Protein AF-A0A9D1TTY3-F1 (afdb_monomer)

Sequence (163 aa):
MIFTKIHAKNLYCFENTELDLTYPRKIVDSLIDYEYLDERAPNFRFKRLCIISGANASGKSSFGKVILHAVNIITHGRLYAEKESFPLSDDTKAGELTVEFVYPTESELLFRQLTLYIHNGIYHFKYAHCPIAKADSVEVCRGKIATILNRGSSWGKNVYLEN

Organism: NCBI:txid2838621

Radius of gyration: 16.55 Å; Cα contacts (8 Å, |Δi|>4): 271; chains: 1; bounding box: 38×36×44 Å

Structure (mmCIF, N/CA/C/O backbone):
data_AF-A0A9D1TTY3-F1
#
_entry.id   AF-A0A9D1TTY3-F1
#
loop_
_atom_site.group_PDB
_atom_site.id
_atom_site.type_symbol
_atom_site.label_atom_id
_atom_site.label_alt_id
_atom_site.label_comp_id
_atom_site.label_asym_id
_atom_site.label_entity_id
_atom_site.label_seq_id
_atom_site.pdbx_PDB_ins_code
_atom_site.Cartn_x
_atom_site.Cartn_y
_atom_site.Cartn_z
_atom_site.occupancy
_atom_site.B_iso_or_equiv
_atom_site.auth_seq_id
_atom_site.auth_comp_id
_atom_site.auth_asym_id
_atom_site.auth_atom_id
_atom_site.pdbx_PDB_model_num
ATOM 1 N N . MET A 1 1 ? 2.466 5.631 8.883 1.00 90.62 1 MET A N 1
ATOM 2 C CA . MET A 1 1 ? 1.716 5.226 7.673 1.00 90.62 1 MET A CA 1
ATOM 3 C C . MET A 1 1 ? 1.494 3.728 7.736 1.00 90.62 1 MET A C 1
ATOM 5 O O . MET A 1 1 ? 2.431 3.020 8.076 1.00 90.62 1 MET A O 1
ATOM 9 N N . ILE A 1 2 ? 0.278 3.262 7.470 1.00 95.50 2 ILE A N 1
ATOM 10 C CA . ILE A 1 2 ? -0.099 1.845 7.493 1.00 95.50 2 ILE A CA 1
ATOM 11 C C . ILE A 1 2 ? -0.449 1.446 6.063 1.00 95.50 2 ILE A C 1
ATOM 13 O O . ILE A 1 2 ? -1.398 1.998 5.512 1.00 95.50 2 ILE A O 1
ATOM 17 N N . PHE A 1 3 ? 0.297 0.517 5.466 1.00 97.19 3 PHE A N 1
ATOM 18 C CA . PHE A 1 3 ? -0.042 -0.043 4.156 1.00 97.19 3 PHE A CA 1
ATOM 19 C C . PHE A 1 3 ? -1.042 -1.191 4.309 1.00 97.19 3 PHE A C 1
ATOM 21 O O . PHE A 1 3 ? -0.904 -2.035 5.188 1.00 97.19 3 PHE A O 1
ATOM 28 N N . THR A 1 4 ? -2.034 -1.226 3.427 1.00 97.50 4 THR A N 1
ATOM 29 C CA . THR A 1 4 ? -3.033 -2.307 3.336 1.00 97.50 4 THR A CA 1
ATOM 30 C C . THR A 1 4 ? -2.883 -3.115 2.059 1.00 97.50 4 THR A C 1
ATOM 32 O O . THR A 1 4 ? -3.198 -4.299 2.050 1.00 97.50 4 THR A O 1
ATOM 35 N N . LYS A 1 5 ? -2.337 -2.515 1.002 1.00 98.12 5 LYS A N 1
ATOM 36 C CA . LYS A 1 5 ? -1.964 -3.214 -0.221 1.00 98.12 5 LYS A CA 1
ATOM 37 C C . LYS A 1 5 ? -0.773 -2.536 -0.874 1.00 98.12 5 LYS A C 1
ATOM 39 O O . LYS A 1 5 ? -0.682 -1.308 -0.872 1.00 98.12 5 LYS A O 1
ATOM 44 N N . ILE A 1 6 ? 0.105 -3.345 -1.452 1.00 98.19 6 ILE A N 1
ATOM 45 C CA . ILE A 1 6 ? 1.162 -2.908 -2.362 1.00 98.19 6 ILE A CA 1
ATOM 46 C C . ILE A 1 6 ? 1.074 -3.790 -3.602 1.00 98.19 6 ILE A C 1
ATOM 48 O O . ILE A 1 6 ? 1.090 -5.014 -3.500 1.00 98.19 6 ILE A O 1
ATOM 52 N N . HIS A 1 7 ? 0.987 -3.176 -4.770 1.00 98.44 7 HIS A N 1
ATOM 53 C CA . HIS A 1 7 ? 1.005 -3.844 -6.061 1.00 98.44 7 HIS A CA 1
ATOM 54 C C . HIS A 1 7 ? 2.098 -3.225 -6.924 1.00 98.44 7 HIS A C 1
ATOM 56 O O . HIS A 1 7 ? 2.210 -2.005 -7.012 1.00 98.44 7 HIS A O 1
ATOM 62 N N . ALA A 1 8 ? 2.930 -4.078 -7.510 1.00 98.06 8 ALA A N 1
ATOM 63 C CA . ALA A 1 8 ? 4.014 -3.697 -8.398 1.00 98.06 8 ALA A CA 1
ATOM 64 C C . ALA A 1 8 ? 3.942 -4.563 -9.653 1.00 98.06 8 ALA A C 1
ATOM 66 O O . ALA A 1 8 ? 3.898 -5.793 -9.574 1.00 98.06 8 ALA A O 1
ATOM 67 N N . LYS A 1 9 ? 3.937 -3.921 -10.814 1.00 98.25 9 LYS A N 1
ATOM 68 C CA . LYS A 1 9 ? 3.861 -4.580 -12.112 1.00 98.25 9 LYS A CA 1
ATOM 69 C C . LYS A 1 9 ? 4.898 -3.978 -13.039 1.00 98.25 9 LYS A C 1
ATOM 71 O O . LYS A 1 9 ? 5.004 -2.759 -13.138 1.00 98.25 9 LYS A O 1
ATOM 76 N N . ASN A 1 10 ? 5.638 -4.848 -13.716 1.00 97.44 10 ASN A N 1
ATOM 77 C CA . ASN A 1 10 ? 6.770 -4.487 -14.559 1.00 97.44 10 ASN A CA 1
ATOM 78 C C . ASN A 1 10 ? 7.772 -3.546 -13.853 1.00 97.44 10 ASN A C 1
ATOM 80 O O . ASN A 1 10 ? 8.250 -2.581 -14.440 1.00 97.44 10 ASN A O 1
ATOM 84 N N . LEU A 1 11 ? 8.052 -3.798 -12.572 1.00 96.06 11 LEU A N 1
ATOM 85 C CA . LEU A 1 11 ? 8.976 -3.002 -11.761 1.00 96.06 11 LEU A CA 1
ATOM 86 C C . LEU A 1 11 ? 9.983 -3.915 -11.075 1.00 96.06 11 LEU A C 1
ATOM 88 O O . LEU A 1 11 ? 9.605 -4.868 -10.394 1.00 96.06 11 LEU A O 1
ATOM 92 N N . TYR A 1 12 ? 11.270 -3.593 -11.180 1.00 94.94 12 TYR A N 1
ATOM 93 C CA . TYR A 1 12 ? 12.364 -4.420 -10.676 1.00 94.94 12 TYR A CA 1
ATOM 94 C C . TYR A 1 12 ? 12.287 -5.859 -11.216 1.00 94.94 12 TYR A C 1
ATOM 96 O O . TYR A 1 12 ? 12.479 -6.088 -12.404 1.00 94.94 12 TYR A O 1
ATOM 104 N N . CYS A 1 13 ? 12.023 -6.831 -10.341 1.00 94.38 13 CYS A N 1
ATOM 105 C CA . CYS A 1 13 ? 11.823 -8.241 -10.672 1.00 94.38 13 CYS A CA 1
ATOM 106 C C . CYS A 1 13 ? 10.345 -8.664 -10.569 1.00 94.38 13 CYS A C 1
ATOM 108 O O . CYS A 1 13 ? 10.049 -9.855 -10.587 1.00 94.38 13 CYS A O 1
ATOM 110 N N . PHE A 1 14 ? 9.426 -7.713 -10.379 1.00 96.25 14 PHE A N 1
ATOM 111 C CA . PHE A 1 14 ? 8.003 -7.967 -10.183 1.00 96.25 14 PHE A CA 1
ATOM 112 C C . PHE A 1 14 ? 7.259 -7.790 -11.504 1.00 96.25 14 PHE A C 1
ATOM 114 O O . PHE A 1 14 ? 6.930 -6.672 -11.900 1.00 96.25 14 PHE A O 1
ATOM 121 N N . GLU A 1 15 ? 6.973 -8.903 -12.182 1.00 95.44 15 GLU A N 1
ATOM 122 C CA . GLU A 1 15 ? 6.185 -8.894 -13.420 1.00 95.44 15 GLU A CA 1
ATOM 123 C C . GLU A 1 15 ? 4.757 -8.400 -13.162 1.00 95.44 15 GLU A C 1
ATOM 125 O O . GLU A 1 15 ? 4.281 -7.494 -13.842 1.00 95.44 15 GLU A O 1
ATOM 130 N N . ASN A 1 16 ? 4.092 -8.972 -12.155 1.00 97.12 16 ASN A N 1
ATOM 131 C CA . ASN A 1 16 ? 2.775 -8.577 -11.661 1.00 97.12 16 ASN A CA 1
ATOM 132 C C . ASN A 1 16 ? 2.570 -9.173 -10.260 1.00 97.12 16 ASN A C 1
ATOM 134 O O . ASN A 1 16 ? 2.153 -10.321 -10.117 1.00 97.12 16 ASN A O 1
ATOM 138 N N . THR A 1 17 ? 2.918 -8.424 -9.220 1.00 97.00 17 THR A N 1
ATOM 139 C CA . THR A 1 17 ? 2.927 -8.911 -7.837 1.00 97.00 17 THR A CA 1
ATOM 140 C C . THR A 1 17 ? 2.054 -8.034 -6.959 1.00 97.00 17 THR A C 1
ATOM 142 O O . THR A 1 17 ? 2.163 -6.811 -6.983 1.00 97.00 17 THR A O 1
ATOM 145 N N . GLU A 1 18 ? 1.212 -8.667 -6.149 1.00 97.38 18 GLU A N 1
ATOM 146 C CA . GLU A 1 18 ? 0.359 -8.006 -5.167 1.00 97.38 18 GLU A CA 1
ATOM 147 C C . GLU A 1 18 ? 0.614 -8.585 -3.774 1.00 97.38 18 GLU A C 1
ATOM 149 O O . GLU A 1 18 ? 0.693 -9.801 -3.596 1.00 97.38 18 GLU A O 1
ATOM 154 N N . LEU A 1 19 ? 0.717 -7.701 -2.785 1.00 97.25 19 LEU A N 1
ATOM 155 C CA . LEU A 1 19 ? 0.732 -8.031 -1.371 1.00 97.25 19 LEU A CA 1
ATOM 156 C C . LEU A 1 19 ? -0.454 -7.347 -0.691 1.00 97.25 19 LEU A C 1
ATOM 158 O O . LEU A 1 19 ? -0.442 -6.128 -0.512 1.00 97.25 19 LEU A O 1
ATOM 162 N N . ASP A 1 20 ? -1.447 -8.136 -0.281 1.00 97.19 20 ASP A N 1
ATOM 163 C CA . ASP A 1 20 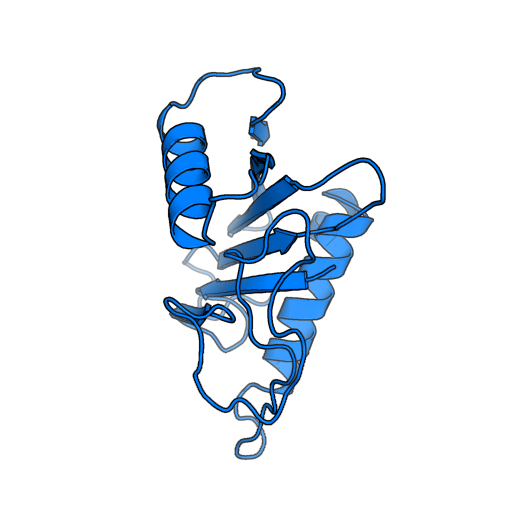? -2.572 -7.670 0.531 1.00 97.19 20 ASP A CA 1
ATOM 164 C C . ASP A 1 20 ? -2.302 -7.914 2.029 1.00 97.19 20 ASP A C 1
ATOM 166 O O . ASP A 1 20 ? -2.167 -9.042 2.523 1.00 97.19 20 ASP A O 1
ATOM 170 N N . LEU A 1 21 ? -2.224 -6.815 2.771 1.00 96.94 21 LEU A N 1
ATOM 171 C CA . LEU A 1 21 ? -1.913 -6.760 4.193 1.00 96.94 21 LEU A CA 1
ATOM 172 C C . LEU A 1 21 ? -3.171 -6.664 5.062 1.00 96.94 21 LEU A C 1
ATOM 174 O O . LEU A 1 21 ? -3.072 -6.354 6.242 1.00 96.94 21 LEU A O 1
ATOM 178 N N . THR A 1 22 ? -4.354 -6.944 4.523 1.00 96.00 22 THR A N 1
ATOM 179 C CA . THR A 1 22 ? -5.627 -6.870 5.257 1.00 96.00 22 THR A CA 1
ATOM 180 C C . THR A 1 22 ? -6.094 -8.230 5.771 1.00 96.00 22 THR A C 1
ATOM 182 O O . THR A 1 22 ? -5.531 -9.275 5.418 1.00 96.00 22 THR A O 1
ATOM 185 N N . TYR A 1 23 ? -7.124 -8.214 6.621 1.00 91.69 23 TYR A N 1
ATOM 186 C CA . TYR A 1 23 ? -7.902 -9.403 6.962 1.00 91.69 23 TYR A CA 1
ATOM 187 C C . TYR A 1 23 ? -9.380 -9.188 6.615 1.00 91.69 23 TYR A C 1
ATOM 189 O O . TYR A 1 23 ? -9.971 -8.225 7.109 1.00 91.69 23 TYR A O 1
ATOM 197 N N . PRO A 1 24 ? -10.020 -10.115 5.879 1.00 82.38 24 PRO A N 1
ATOM 198 C CA . PRO A 1 24 ? -11.425 -9.971 5.494 1.00 82.38 24 PRO A CA 1
ATOM 199 C C . PRO A 1 24 ? -12.390 -10.170 6.672 1.00 82.38 24 PRO A C 1
ATOM 201 O O . PRO A 1 24 ? -13.569 -9.826 6.599 1.00 82.38 24 PRO A O 1
ATOM 204 N N . ARG A 1 25 ? -11.922 -10.786 7.765 1.00 86.06 25 ARG A N 1
ATOM 205 C CA . ARG A 1 25 ? -12.702 -11.084 8.974 1.00 86.06 25 ARG A CA 1
ATOM 206 C C . ARG A 1 25 ? -11.825 -10.927 10.210 1.00 86.06 25 ARG A C 1
ATOM 208 O O . ARG A 1 25 ? -10.601 -10.955 10.117 1.00 86.06 25 ARG A O 1
ATOM 215 N N . LYS A 1 26 ? -12.454 -10.773 11.376 1.00 85.38 26 LYS A N 1
ATOM 216 C CA . LYS A 1 26 ? -11.742 -10.786 12.658 1.00 85.38 26 LYS A CA 1
ATOM 217 C C . LYS A 1 26 ? -11.091 -12.156 12.866 1.00 85.38 26 LYS A C 1
ATOM 219 O O . LYS A 1 26 ? -11.771 -13.172 12.737 1.00 85.38 26 LYS A O 1
ATOM 224 N N . ILE A 1 27 ? -9.808 -1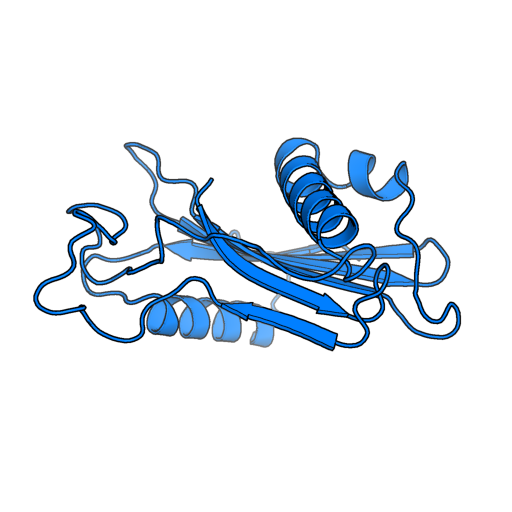2.164 13.214 1.00 85.38 27 ILE A N 1
ATOM 225 C CA . ILE A 1 27 ? -9.123 -13.372 13.674 1.00 85.38 27 ILE A CA 1
ATOM 226 C C . ILE A 1 27 ? -9.535 -13.619 15.124 1.00 85.38 27 ILE A C 1
ATOM 228 O O . ILE A 1 27 ? -9.422 -12.731 15.971 1.00 85.38 27 ILE A O 1
ATOM 232 N N . VAL A 1 28 ? -10.072 -14.807 15.383 1.00 82.50 28 VAL A N 1
ATOM 233 C CA . VAL A 1 28 ? -10.351 -15.291 16.738 1.00 82.50 28 VAL A CA 1
ATOM 234 C C . VAL A 1 28 ? -9.029 -15.802 17.313 1.00 82.50 28 VAL A C 1
ATOM 236 O O . VAL A 1 28 ? -8.266 -16.431 16.585 1.00 82.50 28 VAL A O 1
ATOM 239 N N . ASP A 1 29 ? -8.740 -15.477 18.572 1.00 83.62 29 ASP A N 1
ATOM 240 C CA . ASP A 1 29 ? -7.522 -15.902 19.279 1.00 83.62 29 ASP A CA 1
ATOM 241 C C . ASP A 1 29 ? -6.196 -15.470 18.614 1.00 83.62 29 ASP A C 1
ATOM 243 O O . ASP A 1 29 ? -5.200 -16.194 18.655 1.00 83.62 29 ASP A O 1
ATOM 247 N N . SER A 1 30 ? -6.155 -14.277 17.997 1.00 82.75 30 SER A N 1
ATOM 248 C CA . SER A 1 30 ? -4.879 -13.716 17.525 1.00 82.75 30 SER A CA 1
ATOM 249 C C . SER A 1 30 ? -3.950 -13.461 18.712 1.00 82.75 30 SER A C 1
ATOM 251 O O . SER A 1 30 ? -4.340 -12.818 19.682 1.00 82.75 30 SER A O 1
ATOM 253 N N . LEU A 1 31 ? -2.705 -13.931 18.605 1.00 87.44 31 LEU A N 1
ATOM 254 C CA . LEU A 1 31 ? -1.631 -13.622 19.556 1.00 87.44 31 LEU A CA 1
ATOM 255 C C . LEU A 1 31 ? -1.085 -12.198 19.376 1.00 87.44 31 LEU A C 1
ATOM 257 O O . LEU A 1 31 ? -0.276 -11.737 20.179 1.00 87.44 31 LEU A O 1
ATOM 261 N N . ILE A 1 32 ? -1.473 -11.528 18.289 1.00 88.12 32 ILE A N 1
ATOM 262 C CA . ILE A 1 32 ? -1.098 -10.150 18.000 1.00 88.12 32 ILE A CA 1
ATOM 263 C C . ILE A 1 32 ? -2.300 -9.280 18.341 1.00 88.12 32 ILE A C 1
ATOM 265 O O . ILE A 1 32 ? -3.289 -9.224 17.607 1.00 88.12 32 ILE A O 1
ATOM 269 N N . ASP A 1 33 ? -2.200 -8.583 19.466 1.00 84.50 33 ASP A N 1
ATOM 270 C CA . ASP A 1 33 ? -3.249 -7.672 19.889 1.00 84.50 33 ASP A CA 1
ATOM 271 C C . ASP A 1 33 ? -3.401 -6.497 18.913 1.00 84.50 33 ASP A C 1
ATOM 273 O O . ASP A 1 33 ? -2.451 -6.034 18.268 1.00 84.50 33 ASP A O 1
ATOM 277 N N . TYR A 1 34 ? -4.622 -5.963 18.857 1.00 85.19 34 TYR A N 1
ATOM 278 C CA . TYR A 1 34 ? -4.941 -4.724 18.149 1.00 85.19 34 TYR A CA 1
ATOM 279 C C . TYR A 1 34 ? -4.620 -4.742 16.642 1.00 85.19 34 TYR A C 1
ATOM 281 O O . TYR A 1 34 ? -4.166 -3.734 16.103 1.00 85.19 34 TYR A O 1
ATOM 289 N N . GLU A 1 35 ? -4.870 -5.851 15.933 1.00 90.44 35 GLU A N 1
ATOM 290 C CA . GLU A 1 35 ? -4.814 -5.942 14.454 1.00 90.44 35 GLU A CA 1
ATOM 291 C C . GLU A 1 35 ? -6.010 -5.257 13.757 1.00 90.44 35 GLU A C 1
ATOM 293 O O . GLU A 1 35 ? -6.693 -5.801 12.883 1.00 90.44 35 GLU A O 1
ATOM 298 N N . TYR A 1 36 ? -6.281 -4.027 14.175 1.00 93.06 36 TYR A N 1
ATOM 299 C CA . TYR A 1 36 ? -7.250 -3.109 13.596 1.00 93.06 36 TYR A CA 1
ATOM 300 C C . TYR A 1 36 ? -6.755 -1.671 13.760 1.00 93.06 36 TYR A C 1
ATOM 302 O O . TYR A 1 36 ? -5.776 -1.424 14.461 1.00 93.06 36 TYR A O 1
ATOM 310 N N . LEU A 1 37 ? -7.394 -0.729 13.064 1.00 90.62 37 LEU A N 1
ATOM 311 C CA . LEU A 1 37 ? -6.933 0.659 12.978 1.00 90.62 37 LEU A CA 1
ATOM 312 C C . LEU A 1 37 ? -6.907 1.362 14.335 1.00 90.62 37 LEU A C 1
ATOM 314 O O . LEU A 1 37 ? -5.835 1.708 14.820 1.00 90.62 37 LEU A O 1
ATOM 318 N N . ASP A 1 38 ? -8.077 1.560 14.928 1.00 90.38 38 ASP A N 1
ATOM 319 C CA . ASP A 1 38 ? -8.281 1.985 16.311 1.00 90.38 38 ASP A CA 1
ATOM 320 C C . ASP A 1 38 ? -9.777 1.838 16.656 1.00 90.38 38 ASP A C 1
ATOM 322 O O . ASP A 1 38 ? -10.578 1.356 15.846 1.00 90.38 38 ASP A O 1
ATOM 326 N N . GLU A 1 39 ? -10.176 2.264 17.855 1.00 91.12 39 GLU A N 1
ATOM 327 C CA . GLU A 1 39 ? -11.568 2.214 18.332 1.00 91.12 39 GLU A CA 1
ATOM 328 C C . GLU A 1 39 ? -12.564 3.000 17.461 1.00 91.12 39 GLU A C 1
ATOM 330 O O . GLU A 1 39 ? -13.776 2.748 17.500 1.00 91.12 39 GLU A O 1
ATOM 335 N N . ARG A 1 40 ? -12.079 3.949 16.648 1.00 93.38 40 ARG A N 1
ATOM 336 C CA . ARG A 1 40 ? -12.909 4.698 15.701 1.00 93.38 40 ARG A CA 1
ATOM 337 C C . ARG A 1 40 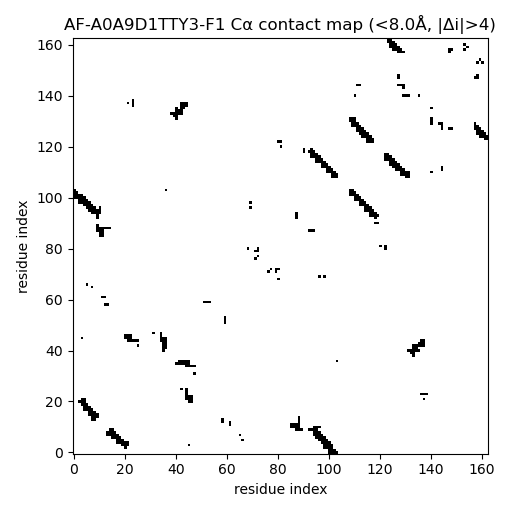? -13.262 3.852 14.483 1.00 93.38 40 ARG A C 1
ATOM 339 O O . ARG A 1 40 ? -14.272 4.160 13.862 1.00 93.38 40 ARG A O 1
ATOM 346 N N . ALA A 1 41 ? -12.497 2.801 14.164 1.00 94.56 41 ALA A N 1
ATOM 347 C CA . ALA A 1 41 ? -12.735 1.886 13.041 1.00 94.56 41 ALA A CA 1
ATOM 348 C C . ALA A 1 41 ? -12.294 0.429 13.341 1.00 94.56 41 ALA A C 1
ATOM 350 O O . ALA A 1 41 ? -11.380 -0.100 12.700 1.00 94.56 41 ALA A O 1
ATOM 351 N N . PRO A 1 42 ? -12.974 -0.281 14.263 1.00 93.56 42 PRO A N 1
ATOM 352 C CA . PRO A 1 42 ? -12.594 -1.636 14.691 1.00 93.56 42 PRO A CA 1
ATOM 353 C C . PRO A 1 42 ? -12.796 -2.722 13.618 1.00 93.56 42 PRO A C 1
ATOM 355 O O . PRO A 1 42 ? -12.344 -3.862 13.771 1.00 93.56 42 PRO A O 1
ATOM 358 N N . ASN A 1 43 ? -13.506 -2.397 12.533 1.00 94.75 43 ASN A N 1
ATOM 359 C CA . ASN A 1 43 ? -13.706 -3.283 11.386 1.00 94.75 43 ASN A CA 1
ATOM 360 C C . ASN A 1 43 ? -12.623 -3.149 10.313 1.00 94.75 43 ASN A C 1
ATOM 362 O O . ASN A 1 43 ? -12.514 -4.031 9.458 1.00 94.75 43 ASN A O 1
ATOM 366 N N . PHE A 1 44 ? -11.794 -2.108 10.388 1.00 96.06 44 PHE A N 1
ATOM 367 C CA . PHE A 1 44 ? -10.666 -1.906 9.495 1.00 96.06 44 PHE A CA 1
ATOM 368 C C . PHE A 1 44 ? -9.463 -2.701 10.016 1.00 96.06 44 PHE A C 1
ATOM 370 O O . PHE A 1 44 ? -8.766 -2.258 10.928 1.00 96.06 44 PHE A O 1
ATOM 377 N N . ARG A 1 45 ? -9.249 -3.905 9.473 1.00 95.06 45 ARG A N 1
ATOM 378 C CA . ARG A 1 45 ? -8.287 -4.892 9.993 1.00 95.06 45 ARG A CA 1
ATOM 379 C C . ARG A 1 45 ? -7.107 -5.094 9.058 1.00 95.06 45 ARG A C 1
ATOM 381 O O . ARG A 1 45 ? -7.282 -5.207 7.845 1.00 95.06 45 ARG A O 1
ATOM 388 N N . PHE A 1 46 ? -5.913 -5.180 9.635 1.00 95.12 46 PHE A N 1
ATOM 389 C CA . PHE A 1 46 ? -4.670 -5.346 8.889 1.00 95.12 46 PHE A CA 1
ATOM 390 C C . PHE A 1 46 ? -3.619 -6.112 9.690 1.00 95.12 46 PHE A C 1
ATOM 392 O O . PHE A 1 46 ? -3.633 -6.126 10.919 1.00 95.12 46 PHE A O 1
ATOM 399 N N . LYS A 1 47 ? -2.697 -6.729 8.954 1.00 94.50 47 LYS A N 1
ATOM 400 C CA . LYS A 1 47 ? -1.544 -7.463 9.461 1.00 94.50 47 LYS A CA 1
ATOM 401 C C . LYS A 1 47 ? -0.560 -6.477 10.078 1.00 94.50 47 LYS A C 1
ATOM 403 O O . LYS A 1 47 ? -0.031 -5.614 9.376 1.00 94.50 47 LYS A O 1
ATOM 408 N N . ARG A 1 48 ? -0.283 -6.605 11.377 1.00 92.00 48 ARG A N 1
ATOM 409 C CA . ARG A 1 48 ? 0.691 -5.730 12.066 1.00 92.00 48 ARG A CA 1
ATOM 410 C C . ARG A 1 48 ? 2.122 -6.242 12.008 1.00 92.00 48 ARG A C 1
ATOM 412 O O . ARG A 1 48 ? 3.052 -5.440 12.008 1.00 92.00 48 ARG A O 1
ATOM 419 N N . LEU A 1 49 ? 2.297 -7.558 11.944 1.00 91.62 49 LEU A N 1
ATOM 420 C CA . LEU A 1 49 ? 3.596 -8.205 11.811 1.00 91.62 49 LEU A CA 1
ATOM 421 C C . LEU A 1 49 ? 3.646 -8.966 10.490 1.00 91.62 49 LEU A C 1
ATOM 423 O O . LEU A 1 49 ? 2.850 -9.869 10.253 1.00 91.62 49 LEU A O 1
ATOM 427 N N . CYS A 1 50 ? 4.603 -8.608 9.640 1.00 92.31 50 CYS A N 1
ATOM 428 C CA . CYS A 1 50 ? 4.863 -9.293 8.380 1.00 92.31 50 CYS A CA 1
ATOM 429 C C . CYS A 1 50 ? 6.350 -9.632 8.303 1.00 92.31 50 CYS A C 1
ATOM 431 O O . CYS A 1 50 ? 7.192 -8.737 8.339 1.00 92.31 50 CYS A O 1
ATOM 433 N N . ILE A 1 51 ? 6.672 -10.920 8.188 1.00 94.19 51 ILE A N 1
ATOM 434 C CA . ILE A 1 51 ? 8.046 -11.393 8.008 1.00 94.19 51 ILE A CA 1
ATOM 435 C C . ILE A 1 51 ? 8.222 -11.769 6.540 1.00 94.19 51 ILE A C 1
ATOM 437 O O . ILE A 1 51 ? 7.528 -12.647 6.033 1.00 94.19 51 ILE A O 1
ATOM 441 N N . ILE A 1 52 ? 9.162 -11.110 5.862 1.00 93.88 52 ILE A N 1
ATOM 442 C CA . ILE A 1 52 ? 9.485 -11.382 4.459 1.00 93.88 52 ILE A CA 1
ATOM 443 C C . ILE A 1 52 ? 10.775 -12.194 4.415 1.00 93.88 52 ILE A C 1
ATOM 445 O O . ILE A 1 52 ? 11.867 -11.669 4.636 1.00 93.88 52 ILE A O 1
ATOM 449 N N . SER A 1 53 ? 10.647 -13.483 4.122 1.00 95.44 53 SER A N 1
ATOM 450 C CA . SER A 1 53 ? 11.762 -14.420 3.993 1.00 95.44 53 SER A CA 1
ATOM 451 C C . SER A 1 53 ? 11.798 -15.038 2.592 1.00 95.44 53 SER A C 1
ATOM 453 O O . SER A 1 53 ? 10.862 -14.908 1.807 1.00 95.44 53 SER A O 1
ATOM 455 N N . GLY A 1 54 ? 12.925 -15.650 2.232 1.00 94.75 54 GLY A N 1
ATOM 456 C CA . GLY A 1 54 ? 13.118 -16.274 0.922 1.00 94.75 54 GLY A CA 1
ATOM 457 C C . GLY A 1 54 ? 14.593 -16.420 0.567 1.00 94.75 54 GLY A C 1
ATOM 458 O O . GLY A 1 54 ? 15.452 -15.823 1.223 1.00 94.75 54 GLY A O 1
ATOM 459 N N . ALA A 1 55 ? 14.891 -17.168 -0.494 1.00 96.31 55 ALA A N 1
ATOM 460 C CA . ALA A 1 55 ? 16.256 -17.413 -0.967 1.00 96.31 55 ALA A CA 1
ATOM 461 C C . ALA A 1 55 ? 17.000 -16.124 -1.366 1.00 96.31 55 ALA A C 1
ATOM 463 O O . ALA A 1 55 ? 16.395 -15.079 -1.615 1.00 96.31 55 ALA A O 1
ATOM 464 N N . ASN A 1 56 ? 18.330 -16.164 -1.441 1.00 92.94 56 ASN A N 1
ATOM 465 C CA . ASN A 1 56 ? 19.107 -15.019 -1.926 1.00 92.94 56 ASN A CA 1
ATOM 466 C C . ASN A 1 56 ? 18.655 -14.602 -3.334 1.00 92.94 56 ASN A C 1
ATOM 468 O O . ASN A 1 56 ? 18.223 -15.435 -4.123 1.00 92.94 56 ASN A O 1
ATOM 472 N N . ALA A 1 57 ? 18.700 -13.295 -3.611 1.00 91.12 57 ALA A N 1
ATOM 473 C CA . ALA A 1 57 ? 18.235 -12.694 -4.866 1.00 91.12 57 ALA A CA 1
ATOM 474 C C . ALA A 1 57 ? 16.747 -12.921 -5.228 1.00 91.12 57 ALA A C 1
ATOM 476 O O . ALA A 1 57 ? 16.320 -12.527 -6.305 1.00 91.12 57 ALA A O 1
ATOM 477 N N . SER A 1 58 ? 15.912 -13.430 -4.313 1.00 93.88 58 SER A N 1
ATOM 478 C CA . SER A 1 58 ? 14.466 -13.625 -4.537 1.00 93.88 58 SER A CA 1
ATOM 479 C C . SER A 1 58 ? 13.626 -12.332 -4.565 1.00 93.88 58 SER A C 1
ATOM 481 O O . SER A 1 58 ? 12.424 -12.378 -4.325 1.00 93.88 58 SER A O 1
ATOM 483 N N . GLY A 1 59 ? 14.244 -11.159 -4.732 1.00 94.00 59 GLY A N 1
ATOM 484 C CA . GLY A 1 59 ? 13.532 -9.875 -4.796 1.00 94.00 59 GLY A CA 1
ATOM 485 C C . GLY A 1 59 ? 13.216 -9.192 -3.459 1.00 94.00 59 GLY A C 1
ATOM 486 O O . GLY A 1 59 ? 12.637 -8.113 -3.471 1.00 94.00 59 GLY A O 1
ATOM 487 N N . LYS A 1 60 ? 13.632 -9.728 -2.301 1.00 96.19 60 LYS A N 1
ATOM 488 C CA . LYS A 1 60 ? 13.365 -9.102 -0.980 1.00 96.19 60 LYS A CA 1
ATOM 489 C C . LYS A 1 60 ? 13.882 -7.661 -0.870 1.00 96.19 60 LYS A C 1
ATOM 491 O O . LYS A 1 60 ? 13.161 -6.774 -0.426 1.00 96.19 60 LYS A O 1
ATOM 496 N N . SER A 1 61 ? 15.117 -7.407 -1.308 1.00 96.06 61 SER A N 1
ATOM 497 C CA . SER A 1 61 ? 15.691 -6.054 -1.311 1.00 96.06 61 SER A CA 1
ATOM 498 C C . SER A 1 61 ? 14.990 -5.139 -2.317 1.00 96.06 61 SER A C 1
ATOM 500 O O . SER A 1 61 ? 14.757 -3.973 -2.012 1.00 96.06 61 SER A O 1
ATOM 502 N N . SER A 1 62 ? 14.604 -5.664 -3.485 1.00 96.12 62 SER A N 1
ATOM 503 C CA . SER A 1 62 ? 13.808 -4.929 -4.477 1.00 96.12 62 SER A CA 1
ATOM 504 C C . SER A 1 62 ? 12.438 -4.549 -3.918 1.00 96.12 62 SER A C 1
ATOM 506 O O . SER A 1 62 ? 12.004 -3.418 -4.088 1.00 96.12 62 SER A O 1
ATOM 508 N N . PHE A 1 63 ? 11.791 -5.449 -3.175 1.00 96.12 63 PHE A N 1
ATOM 509 C CA . PHE A 1 63 ? 10.533 -5.166 -2.490 1.00 96.12 63 PHE A CA 1
ATOM 510 C C . PHE A 1 63 ? 10.693 -4.049 -1.450 1.00 96.12 63 PHE A C 1
ATOM 512 O O . PHE A 1 63 ? 9.894 -3.116 -1.408 1.00 96.12 63 PHE A O 1
ATOM 519 N N . GLY A 1 64 ? 11.773 -4.088 -0.661 1.00 96.12 64 GLY A N 1
ATOM 520 C CA . GLY A 1 64 ? 12.117 -3.001 0.259 1.00 96.12 64 GLY A CA 1
ATOM 521 C C . GLY A 1 64 ? 12.286 -1.652 -0.450 1.00 96.12 64 GLY A C 1
ATOM 522 O O . GLY A 1 64 ? 11.781 -0.643 0.037 1.00 96.12 64 GLY A O 1
ATOM 523 N N . LYS A 1 65 ? 12.920 -1.632 -1.631 1.00 96.19 65 LYS A N 1
ATOM 524 C CA . LYS A 1 65 ? 13.023 -0.423 -2.466 1.00 96.19 65 LYS A CA 1
ATOM 525 C C . LYS A 1 65 ? 11.662 0.051 -2.973 1.00 96.19 65 LYS A C 1
ATOM 527 O O . LYS A 1 65 ? 11.395 1.244 -2.916 1.00 96.19 65 LYS A O 1
ATOM 532 N N . VAL A 1 66 ? 10.785 -0.854 -3.413 1.00 96.31 66 VAL A N 1
ATOM 533 C CA . VAL A 1 66 ? 9.412 -0.507 -3.826 1.00 96.31 66 VAL A CA 1
ATOM 534 C C . VAL A 1 66 ? 8.659 0.190 -2.689 1.00 96.31 66 VAL A C 1
ATOM 536 O O . VAL A 1 66 ? 8.070 1.247 -2.909 1.00 96.31 66 VAL A O 1
ATOM 539 N N . ILE A 1 67 ? 8.734 -0.342 -1.462 1.00 96.31 67 ILE A N 1
ATOM 540 C CA . ILE A 1 67 ? 8.136 0.302 -0.281 1.00 96.31 67 ILE A CA 1
ATOM 541 C C . ILE A 1 67 ? 8.767 1.672 -0.025 1.00 96.31 67 ILE A C 1
ATOM 543 O O . ILE A 1 67 ? 8.045 2.641 0.205 1.00 96.31 67 ILE A O 1
ATOM 547 N N . LEU A 1 68 ? 10.098 1.766 -0.070 1.00 96.00 68 LEU A N 1
ATOM 548 C CA . LEU A 1 68 ? 10.812 3.023 0.149 1.00 96.00 68 LEU A CA 1
ATOM 549 C C . LEU A 1 68 ? 10.370 4.098 -0.849 1.00 96.00 68 LEU A C 1
ATOM 551 O O . LEU A 1 68 ? 10.047 5.213 -0.440 1.00 96.00 68 LEU A O 1
ATOM 555 N N . HIS A 1 69 ? 10.293 3.761 -2.137 1.00 95.25 69 HIS A N 1
ATOM 556 C CA . HIS A 1 69 ? 9.807 4.693 -3.146 1.00 95.25 69 HIS A CA 1
ATOM 557 C C . HIS A 1 69 ? 8.354 5.088 -2.892 1.00 95.25 69 HIS A C 1
ATOM 559 O O . HIS A 1 69 ? 8.052 6.272 -2.961 1.00 95.25 69 HIS A O 1
ATOM 565 N N . ALA A 1 70 ? 7.468 4.152 -2.535 1.00 95.56 70 ALA A N 1
ATOM 566 C CA . ALA A 1 70 ? 6.088 4.490 -2.193 1.00 95.56 70 ALA A CA 1
ATOM 567 C C . ALA A 1 70 ? 6.015 5.513 -1.047 1.00 95.56 70 ALA A C 1
ATOM 569 O O . ALA A 1 70 ? 5.329 6.526 -1.168 1.00 95.56 70 ALA A O 1
ATOM 570 N N . VAL A 1 71 ? 6.764 5.293 0.040 1.00 95.75 71 VAL A N 1
ATOM 571 C CA . VAL A 1 71 ? 6.829 6.224 1.180 1.00 95.75 71 VAL A CA 1
ATOM 572 C C . VAL A 1 71 ? 7.354 7.592 0.745 1.00 95.75 71 VAL A C 1
ATOM 574 O O . VAL A 1 71 ? 6.746 8.614 1.071 1.00 95.75 71 VAL A O 1
ATOM 577 N N . ASN A 1 72 ? 8.447 7.626 -0.014 1.00 95.06 72 ASN A N 1
ATOM 578 C CA . ASN A 1 72 ? 9.059 8.871 -0.464 1.00 95.06 72 ASN A CA 1
ATOM 579 C C . ASN A 1 72 ? 8.172 9.637 -1.452 1.00 95.06 72 ASN A C 1
ATOM 581 O O . ASN A 1 72 ? 8.074 10.852 -1.340 1.00 95.06 72 ASN A O 1
ATOM 585 N N . ILE A 1 73 ? 7.462 8.960 -2.358 1.00 94.19 73 ILE A N 1
ATOM 586 C CA . ILE A 1 73 ? 6.476 9.598 -3.243 1.00 94.19 73 ILE A CA 1
ATOM 587 C C . ILE A 1 73 ? 5.345 10.210 -2.416 1.00 94.19 73 ILE A C 1
ATOM 589 O O . ILE A 1 73 ? 4.968 11.354 -2.649 1.00 94.19 73 ILE A O 1
ATOM 593 N N . ILE A 1 74 ? 4.815 9.486 -1.427 1.00 93.19 74 ILE A N 1
ATOM 594 C CA . ILE A 1 74 ? 3.739 10.010 -0.573 1.00 93.19 74 ILE A CA 1
ATOM 595 C C . ILE A 1 74 ? 4.221 11.218 0.252 1.00 93.19 74 ILE A C 1
ATOM 597 O O . ILE A 1 74 ? 3.437 12.119 0.537 1.00 93.19 74 ILE A O 1
ATOM 601 N N . THR A 1 75 ? 5.502 11.253 0.622 1.00 91.81 75 THR A N 1
ATOM 602 C CA . THR A 1 75 ? 6.069 12.278 1.516 1.00 91.81 75 THR A CA 1
ATOM 603 C C . THR A 1 75 ? 6.574 13.510 0.762 1.00 91.81 75 THR A C 1
ATOM 605 O O . THR A 1 75 ? 6.403 14.636 1.221 1.00 91.81 75 THR A O 1
ATOM 608 N N . HIS A 1 76 ? 7.205 13.307 -0.393 1.00 90.50 76 HIS A N 1
ATOM 609 C CA . HIS A 1 76 ? 7.899 14.338 -1.170 1.00 90.50 76 HIS A CA 1
ATOM 610 C C . HIS A 1 76 ? 7.210 14.656 -2.504 1.00 90.50 76 HIS A C 1
ATOM 612 O O . HIS A 1 76 ? 7.598 15.601 -3.192 1.00 90.50 76 HIS A O 1
ATOM 618 N N . GLY A 1 77 ? 6.182 13.891 -2.870 1.00 87.44 77 GLY A N 1
ATOM 619 C CA . GLY A 1 77 ? 5.375 14.106 -4.062 1.00 87.44 77 GLY A CA 1
ATOM 620 C C . GLY A 1 77 ? 6.091 13.768 -5.371 1.00 87.44 77 GLY A C 1
ATOM 621 O O . GLY A 1 77 ? 7.075 13.027 -5.425 1.00 87.44 77 GLY A O 1
ATOM 622 N N . ARG A 1 78 ? 5.567 14.347 -6.453 1.00 85.50 78 ARG A N 1
ATOM 623 C CA . ARG A 1 78 ? 5.966 14.096 -7.845 1.00 85.50 78 ARG A CA 1
ATOM 624 C C . ARG A 1 78 ? 7.449 14.346 -8.123 1.00 85.50 78 ARG A C 1
ATOM 626 O O . ARG A 1 78 ? 8.079 13.541 -8.799 1.00 85.50 78 ARG A O 1
ATOM 633 N N . LEU A 1 79 ? 8.021 15.406 -7.549 1.00 87.75 79 LEU A N 1
ATOM 634 C CA . LEU A 1 79 ? 9.427 15.770 -7.765 1.00 87.75 79 LEU A CA 1
ATOM 635 C C . LEU A 1 79 ? 10.404 14.672 -7.336 1.00 87.75 79 LEU A C 1
ATOM 637 O O . LEU A 1 79 ? 11.505 14.602 -7.873 1.00 87.75 79 LEU A O 1
ATOM 641 N N . TYR A 1 80 ? 10.029 13.844 -6.357 1.00 91.19 80 TYR A N 1
ATOM 642 C CA . TYR A 1 80 ? 10.826 12.682 -5.983 1.00 91.19 80 TYR A CA 1
ATOM 643 C C . TYR A 1 80 ? 10.755 11.606 -7.069 1.00 91.19 80 TYR A C 1
ATOM 645 O O . TYR A 1 80 ? 11.791 11.169 -7.555 1.00 91.19 80 TYR A O 1
ATOM 653 N N . ALA A 1 81 ? 9.549 11.230 -7.506 1.00 88.62 81 ALA A N 1
ATOM 654 C CA . ALA A 1 81 ? 9.377 10.227 -8.557 1.00 88.62 81 ALA A CA 1
ATOM 655 C C . ALA A 1 81 ? 10.098 10.595 -9.862 1.00 88.62 81 ALA A C 1
ATOM 657 O O . ALA A 1 81 ? 10.733 9.740 -10.461 1.00 88.62 81 ALA A O 1
ATOM 658 N N . GLU A 1 82 ? 10.052 11.859 -10.278 1.00 87.88 82 GLU A N 1
ATOM 659 C CA . GLU A 1 82 ? 10.688 12.297 -11.528 1.00 87.88 82 GLU A CA 1
ATOM 660 C C . GLU A 1 82 ? 12.225 12.300 -11.469 1.00 87.88 82 GLU A C 1
ATOM 662 O O . GLU A 1 82 ? 12.879 12.261 -12.510 1.00 87.88 82 GLU A O 1
ATOM 667 N N . LYS A 1 83 ? 12.814 12.354 -10.267 1.00 90.69 83 LYS A N 1
ATOM 668 C CA . LYS A 1 83 ? 14.273 12.349 -10.062 1.00 90.69 83 LYS A CA 1
ATOM 669 C C . LYS A 1 83 ? 14.852 10.957 -9.837 1.00 90.69 83 LYS A C 1
ATOM 671 O O . LYS A 1 83 ? 16.057 10.772 -9.983 1.00 90.69 83 LYS A O 1
ATOM 676 N N . GLU A 1 84 ? 14.018 10.009 -9.441 1.00 90.44 84 GLU A N 1
ATOM 677 C CA . GLU A 1 84 ? 14.439 8.654 -9.114 1.00 90.44 84 GLU A CA 1
ATOM 678 C C . GLU A 1 84 ? 14.359 7.725 -10.321 1.00 90.44 84 GLU A C 1
ATOM 680 O O . GLU A 1 84 ? 13.616 7.949 -11.275 1.00 90.44 84 GLU A O 1
ATOM 685 N N . SER A 1 85 ? 15.128 6.640 -10.263 1.00 87.75 85 SER A N 1
ATOM 686 C CA . SER A 1 85 ? 15.060 5.581 -11.264 1.00 87.75 85 SER A CA 1
ATOM 687 C C . SER A 1 85 ? 14.165 4.449 -10.774 1.00 87.75 85 SER A C 1
ATOM 689 O O . SER A 1 85 ? 14.360 3.912 -9.683 1.00 87.75 85 SER A O 1
ATOM 691 N N . PHE A 1 86 ? 13.214 4.056 -11.617 1.00 91.62 86 PHE A N 1
ATOM 692 C CA . PHE A 1 86 ? 12.356 2.896 -11.416 1.00 91.62 86 PHE A CA 1
ATOM 693 C C . PHE A 1 86 ? 12.682 1.865 -12.498 1.00 91.62 86 PHE A C 1
ATOM 695 O O . PHE A 1 86 ? 12.174 1.989 -13.612 1.00 91.62 86 PHE A O 1
ATOM 702 N N . PRO A 1 87 ? 13.542 0.870 -12.215 1.00 93.06 87 PRO A N 1
ATOM 703 C CA . PRO A 1 87 ? 13.901 -0.139 -13.203 1.00 93.06 87 PRO A CA 1
ATOM 704 C C . PRO A 1 87 ? 12.657 -0.891 -13.674 1.00 93.06 87 PRO A C 1
ATOM 706 O O . PRO A 1 87 ? 11.930 -1.446 -12.845 1.00 93.06 87 PRO A O 1
ATOM 709 N N . LEU A 1 88 ? 12.422 -0.918 -14.983 1.00 94.62 88 LEU A N 1
ATOM 710 C CA . LEU A 1 88 ? 11.380 -1.737 -15.590 1.00 94.62 88 LEU A CA 1
ATOM 711 C C . LEU A 1 88 ? 11.955 -3.123 -15.900 1.00 94.62 88 LEU A C 1
ATOM 713 O O . LEU A 1 88 ? 13.132 -3.256 -16.231 1.00 94.62 88 LEU A O 1
ATOM 717 N N . SER A 1 89 ? 11.143 -4.169 -15.751 1.00 92.81 89 SER A N 1
ATOM 718 C CA . SER A 1 89 ? 11.560 -5.528 -16.137 1.00 92.81 89 SER A CA 1
ATOM 719 C C . SER A 1 89 ? 11.553 -5.702 -17.663 1.00 92.81 89 SER A C 1
ATOM 721 O O . SER A 1 89 ? 12.334 -6.476 -18.208 1.00 92.81 89 SER A O 1
ATOM 723 N N . ASP A 1 90 ? 10.661 -4.975 -18.333 1.00 93.25 90 ASP A N 1
ATOM 724 C CA . ASP A 1 90 ? 10.470 -4.896 -19.777 1.00 93.25 90 ASP A CA 1
ATOM 725 C C . ASP A 1 90 ? 10.229 -3.427 -20.159 1.00 93.25 90 ASP A C 1
ATOM 727 O O . ASP A 1 90 ? 9.159 -2.871 -19.891 1.00 93.25 90 ASP A O 1
ATOM 731 N N . ASP A 1 91 ? 11.222 -2.802 -20.792 1.00 90.00 91 ASP A N 1
ATOM 732 C CA . ASP A 1 91 ? 11.192 -1.382 -21.171 1.00 90.00 91 ASP A CA 1
ATOM 733 C C . ASP A 1 91 ? 10.128 -1.055 -22.235 1.00 90.00 91 ASP A C 1
ATOM 735 O O . ASP A 1 91 ? 9.791 0.109 -22.446 1.00 90.00 91 ASP A O 1
ATOM 739 N N . THR A 1 92 ? 9.553 -2.064 -22.901 1.00 92.25 92 THR A N 1
ATOM 740 C CA . THR A 1 92 ? 8.476 -1.858 -23.884 1.00 92.25 92 THR A CA 1
ATOM 741 C C . THR A 1 92 ? 7.102 -1.686 -23.234 1.00 92.25 92 THR A C 1
ATOM 743 O O . THR A 1 92 ? 6.156 -1.233 -23.882 1.00 92.25 92 THR A O 1
ATOM 746 N N . LYS A 1 93 ? 6.972 -2.029 -21.947 1.00 94.19 93 LYS A N 1
ATOM 747 C CA . LYS A 1 93 ? 5.715 -1.988 -21.194 1.00 94.19 93 LYS A CA 1
ATOM 748 C C . LYS A 1 93 ? 5.745 -0.882 -20.146 1.00 94.19 93 LYS A C 1
ATOM 750 O O . LYS A 1 93 ? 6.790 -0.520 -19.620 1.00 94.19 93 LYS A O 1
ATOM 755 N N . ALA A 1 94 ? 4.575 -0.356 -19.798 1.00 94.25 94 ALA A N 1
ATOM 756 C CA . ALA A 1 94 ? 4.464 0.566 -18.672 1.00 94.25 94 ALA A CA 1
ATOM 757 C C . ALA A 1 94 ? 4.705 -0.170 -17.341 1.00 94.25 94 ALA A C 1
ATOM 759 O O . ALA A 1 94 ? 4.197 -1.277 -17.138 1.00 94.25 94 ALA A O 1
ATOM 760 N N . GLY A 1 95 ? 5.471 0.449 -16.446 1.00 96.88 95 GLY A N 1
ATOM 761 C CA . GLY A 1 95 ? 5.554 0.085 -15.035 1.00 96.88 95 GLY A CA 1
ATOM 762 C C . GLY A 1 95 ? 4.369 0.644 -14.256 1.00 96.88 95 GLY A C 1
ATOM 763 O O . GLY A 1 95 ? 3.849 1.713 -14.581 1.00 96.88 95 GLY A O 1
ATOM 764 N N . GLU A 1 96 ? 3.940 -0.068 -13.221 1.00 97.50 96 GLU A N 1
ATOM 765 C CA . GLU A 1 96 ? 2.838 0.350 -12.357 1.00 97.50 96 GLU A CA 1
ATOM 766 C C . GLU A 1 96 ? 3.149 0.024 -10.894 1.00 97.50 96 GLU A C 1
ATOM 768 O O . GLU A 1 96 ? 3.479 -1.113 -10.552 1.00 97.50 96 GLU A O 1
ATOM 773 N N . LEU A 1 97 ? 3.024 1.034 -10.031 1.00 97.81 97 LEU A N 1
ATOM 774 C CA . LEU A 1 97 ? 3.079 0.911 -8.578 1.00 97.81 97 LEU A CA 1
ATOM 775 C C . LEU A 1 97 ? 1.767 1.423 -7.993 1.00 97.81 97 LEU A C 1
ATOM 777 O O . LEU A 1 97 ? 1.494 2.618 -8.061 1.00 97.81 97 LEU A O 1
ATOM 781 N N . THR A 1 98 ? 0.989 0.544 -7.370 1.00 98.00 98 THR A N 1
ATOM 782 C CA . THR A 1 98 ? -0.223 0.916 -6.634 1.00 98.00 98 THR A CA 1
ATOM 783 C C . THR A 1 98 ? -0.045 0.619 -5.153 1.00 98.00 98 THR A C 1
ATOM 785 O O . THR A 1 98 ? 0.313 -0.493 -4.771 1.00 98.00 98 THR A O 1
ATOM 788 N N . VAL A 1 99 ? -0.339 1.592 -4.295 1.00 98.19 99 VAL A N 1
ATOM 789 C CA . VAL A 1 99 ? -0.342 1.418 -2.841 1.00 98.19 99 VAL A CA 1
ATOM 790 C C . VAL A 1 99 ? -1.636 1.922 -2.224 1.00 98.19 99 VAL A C 1
ATOM 792 O O . VAL A 1 99 ? -2.150 2.984 -2.571 1.00 98.19 99 VAL A O 1
ATOM 795 N N . GLU A 1 100 ? -2.144 1.158 -1.265 1.00 98.06 100 GLU A N 1
ATOM 796 C CA . GLU A 1 100 ? -3.273 1.534 -0.422 1.00 98.06 100 GLU A CA 1
ATOM 797 C C . GLU A 1 100 ? -2.780 1.747 1.002 1.00 98.06 100 GLU A C 1
ATOM 799 O O . GLU A 1 100 ? -2.088 0.889 1.564 1.00 98.06 100 GLU A O 1
ATOM 804 N N . PHE A 1 101 ? -3.137 2.873 1.610 1.00 97.38 101 PHE A N 1
ATOM 805 C CA . PHE A 1 101 ? -2.612 3.225 2.920 1.00 97.38 101 PHE A CA 1
ATOM 806 C C . PHE A 1 101 ? -3.547 4.095 3.754 1.00 97.38 101 PHE A C 1
ATOM 808 O O . PHE A 1 101 ? -4.459 4.760 3.263 1.00 97.38 101 PHE A O 1
ATOM 815 N N . VAL A 1 102 ? -3.268 4.099 5.054 1.00 96.38 102 VAL A N 1
ATOM 816 C CA . VAL A 1 102 ? -3.896 4.962 6.050 1.00 96.38 102 VAL A CA 1
ATOM 817 C C . VAL A 1 102 ? -2.808 5.726 6.797 1.00 96.38 102 VAL A C 1
ATOM 819 O O . VAL A 1 102 ? -1.741 5.196 7.124 1.00 96.38 102 VAL A O 1
ATOM 822 N N . TYR A 1 103 ? -3.081 6.993 7.082 1.00 91.94 103 TYR A N 1
ATOM 823 C CA . TYR A 1 103 ? -2.276 7.817 7.974 1.00 91.94 103 TYR A CA 1
ATOM 824 C C . TYR A 1 103 ? -3.202 8.331 9.081 1.00 91.94 103 TYR A C 1
ATOM 826 O O . TYR A 1 103 ? -3.844 9.361 8.882 1.00 91.94 103 TYR A O 1
ATOM 834 N N . PRO A 1 104 ? -3.384 7.564 10.174 1.00 90.81 104 PRO A N 1
ATOM 835 C CA . PRO A 1 104 ? -4.308 7.950 11.229 1.00 90.81 104 PRO A CA 1
ATOM 836 C C . PRO A 1 104 ? -3.731 9.134 12.007 1.00 90.81 104 PRO A C 1
ATOM 838 O O . PRO A 1 104 ? -2.601 9.074 12.491 1.00 90.81 104 PRO A O 1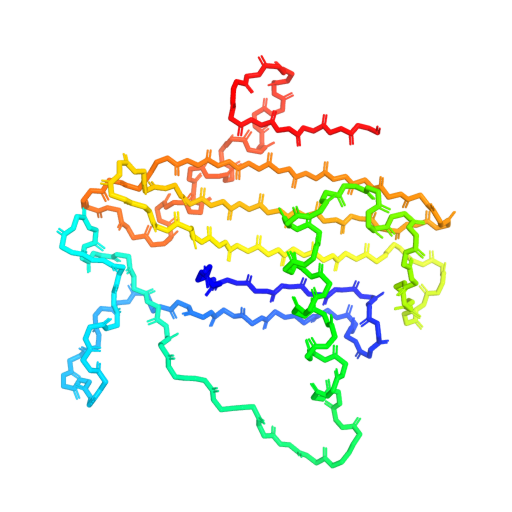
ATOM 841 N N . THR A 1 105 ? -4.515 10.199 12.133 1.00 90.75 105 THR A N 1
ATOM 842 C CA . THR A 1 105 ? -4.245 11.315 13.049 1.00 90.75 105 THR A CA 1
ATOM 843 C C . THR A 1 105 ? -5.381 11.406 14.066 1.00 90.75 105 THR A C 1
ATOM 845 O O . THR A 1 105 ? -6.365 10.665 13.976 1.00 90.75 105 THR A O 1
ATOM 848 N N . GLU A 1 106 ? -5.279 12.296 15.052 1.00 87.69 106 GLU A N 1
ATOM 849 C CA . GLU A 1 106 ? -6.351 12.496 16.038 1.00 87.69 106 GLU A CA 1
ATOM 850 C C . GLU A 1 106 ? -7.665 12.954 15.387 1.00 87.69 106 GLU A C 1
ATOM 852 O O . GLU A 1 106 ? -8.742 12.498 15.770 1.00 87.69 106 GLU A O 1
ATOM 857 N N . SER A 1 107 ? -7.582 13.797 14.357 1.00 87.19 107 SER A N 1
ATOM 858 C CA . SER A 1 107 ? -8.739 14.404 13.692 1.00 87.19 107 SER A CA 1
ATOM 859 C C . SER A 1 107 ? -9.154 13.711 12.396 1.00 87.19 107 SER A C 1
ATOM 861 O O . SER A 1 107 ? -10.273 13.920 11.930 1.00 87.19 107 SER A O 1
ATOM 863 N N . GLU A 1 108 ? -8.284 12.890 11.802 1.00 88.88 108 GLU A N 1
ATOM 864 C CA . GLU A 1 108 ? -8.489 12.372 10.455 1.00 88.88 108 GLU A CA 1
ATOM 865 C C . GLU A 1 108 ? -8.265 10.858 10.355 1.00 88.88 108 GLU A C 1
ATOM 867 O O . GLU A 1 108 ? -7.246 10.307 10.783 1.00 88.88 108 GLU A O 1
ATOM 872 N N . LEU A 1 109 ? -9.226 10.196 9.704 1.00 94.56 109 LEU A N 1
ATOM 873 C CA . LEU A 1 109 ? -9.184 8.779 9.374 1.00 94.56 109 LEU A CA 1
ATOM 874 C C . LEU A 1 109 ? -9.581 8.587 7.906 1.00 94.56 109 LEU A C 1
ATOM 876 O O . LEU A 1 109 ? -10.745 8.355 7.582 1.00 94.56 109 LEU A O 1
ATOM 880 N N . LEU A 1 110 ? -8.608 8.743 7.006 1.00 95.38 110 LEU A N 1
ATOM 881 C CA . LEU A 1 110 ? -8.810 8.568 5.565 1.00 95.38 110 LEU A CA 1
ATOM 882 C C . LEU A 1 110 ? -8.069 7.338 5.045 1.00 95.38 110 LEU A C 1
ATOM 884 O O . LEU A 1 110 ? -6.862 7.176 5.266 1.00 95.38 110 LEU A O 1
ATOM 888 N N . PHE A 1 111 ? -8.791 6.535 4.274 1.00 96.75 111 PHE A N 1
ATOM 889 C CA . PHE A 1 111 ? -8.234 5.502 3.416 1.00 96.75 111 PHE A CA 1
ATOM 890 C C . PHE A 1 111 ? -7.822 6.124 2.087 1.00 96.75 111 PHE A C 1
ATOM 892 O O . PHE A 1 111 ? -8.579 6.905 1.512 1.00 96.75 111 PHE A O 1
ATOM 899 N N . ARG A 1 112 ? -6.620 5.803 1.615 1.00 96.31 112 ARG A N 1
ATOM 900 C CA . ARG A 1 112 ? -6.004 6.421 0.440 1.00 96.31 112 ARG A CA 1
ATOM 901 C C . ARG A 1 112 ? -5.509 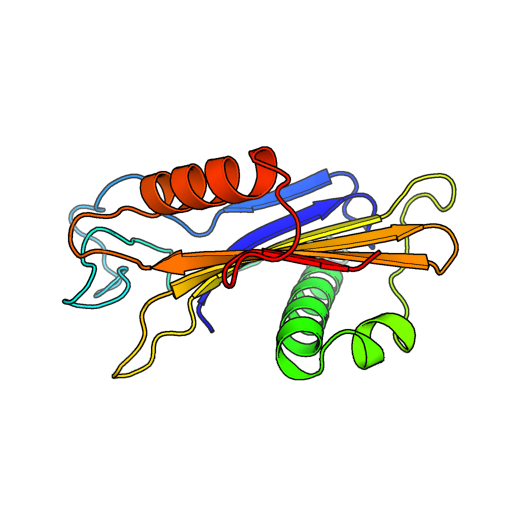5.349 -0.514 1.00 96.31 112 ARG A C 1
ATOM 903 O O . ARG A 1 112 ? -4.998 4.323 -0.071 1.00 96.31 112 ARG A O 1
ATOM 910 N N . GLN A 1 113 ? -5.612 5.619 -1.807 1.00 97.12 113 GLN A N 1
ATOM 911 C CA . GLN A 1 113 ? -4.962 4.846 -2.857 1.00 97.12 113 GLN A CA 1
ATOM 912 C C . GLN A 1 113 ? -4.144 5.794 -3.724 1.00 97.12 113 GLN A C 1
ATOM 914 O O . GLN A 1 113 ? -4.642 6.843 -4.132 1.00 97.12 113 GLN A O 1
ATOM 919 N N . LEU A 1 114 ? -2.902 5.410 -3.993 1.00 95.56 114 LEU A N 1
ATOM 920 C CA . LEU A 1 114 ? -2.004 6.069 -4.927 1.00 95.56 114 LEU A CA 1
ATOM 921 C C . LEU A 1 11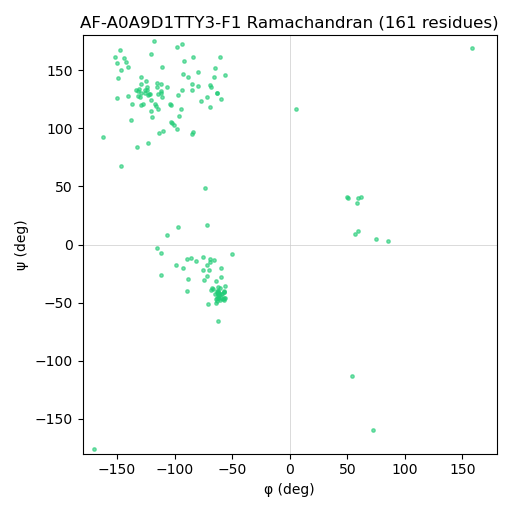4 ? -1.564 5.043 -5.967 1.00 95.56 114 LEU A C 1
ATOM 923 O O . LEU A 1 114 ? -1.059 3.986 -5.598 1.00 95.56 114 LEU A O 1
ATOM 927 N N . THR A 1 115 ? -1.693 5.385 -7.240 1.00 95.81 115 THR A N 1
ATOM 928 C CA . THR A 1 115 ? -1.142 4.623 -8.357 1.00 95.81 115 THR A CA 1
ATOM 929 C C . THR A 1 115 ? -0.207 5.511 -9.158 1.00 95.81 115 THR A C 1
ATOM 931 O O . THR A 1 115 ? -0.583 6.616 -9.547 1.00 95.81 115 THR A O 1
ATOM 934 N N . LEU A 1 116 ? 0.999 5.017 -9.414 1.00 95.06 116 LEU A N 1
ATOM 935 C CA . LEU A 1 116 ? 1.985 5.603 -10.308 1.00 95.06 116 LEU A CA 1
ATOM 936 C C . LEU A 1 116 ? 2.132 4.704 -11.537 1.00 95.06 116 LEU A C 1
ATOM 938 O O . LEU A 1 116 ? 2.428 3.519 -11.398 1.00 95.06 116 LEU A O 1
ATOM 942 N N . TYR A 1 117 ? 1.983 5.289 -12.722 1.00 94.81 117 TYR A N 1
ATOM 943 C CA . TYR A 1 117 ? 2.315 4.670 -14.001 1.00 94.81 117 TYR A CA 1
ATOM 944 C C . TYR A 1 117 ? 3.589 5.294 -14.560 1.00 94.81 117 TYR A C 1
ATOM 946 O O . TYR A 1 117 ? 3.727 6.516 -14.549 1.00 94.81 117 TYR A O 1
ATOM 954 N N . ILE A 1 118 ? 4.493 4.459 -15.067 1.00 93.38 118 ILE A N 1
ATOM 955 C CA . ILE A 1 118 ? 5.799 4.874 -15.582 1.00 93.38 118 ILE A CA 1
ATOM 956 C C . ILE A 1 118 ? 5.963 4.319 -16.988 1.00 93.38 118 ILE A C 1
ATOM 958 O O . ILE A 1 118 ? 5.922 3.105 -17.183 1.00 93.38 118 ILE A O 1
ATOM 962 N N . HIS A 1 119 ? 6.166 5.183 -17.975 1.00 91.44 119 HIS A N 1
ATOM 9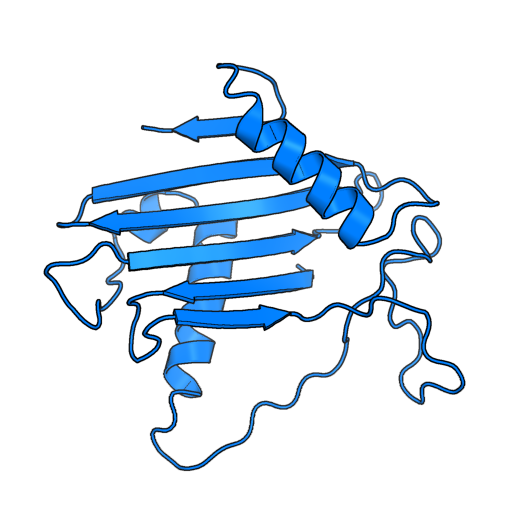63 C CA . HIS A 1 119 ? 6.452 4.743 -19.337 1.00 91.44 119 HIS A CA 1
ATOM 964 C C . HIS A 1 119 ? 7.328 5.765 -20.058 1.00 91.44 119 HIS A C 1
ATOM 966 O O . HIS A 1 119 ? 6.983 6.940 -20.109 1.00 91.44 119 HIS A O 1
ATOM 972 N N . ASN A 1 120 ? 8.467 5.331 -20.606 1.00 86.88 120 ASN A N 1
ATOM 973 C CA . ASN A 1 120 ? 9.412 6.186 -21.339 1.00 86.88 120 ASN A CA 1
ATOM 974 C C . ASN A 1 120 ? 9.809 7.475 -20.587 1.00 86.88 120 ASN A C 1
ATOM 976 O O . ASN A 1 120 ? 9.892 8.549 -21.178 1.00 86.88 120 ASN A O 1
ATOM 980 N N . GLY A 1 121 ? 10.017 7.378 -19.269 1.00 83.62 121 GLY A N 1
ATOM 981 C CA . GLY A 1 121 ? 10.360 8.523 -18.414 1.00 83.62 121 GLY A CA 1
ATOM 982 C C . GLY A 1 121 ? 9.196 9.470 -18.100 1.00 83.62 121 GLY A C 1
ATOM 983 O O . GLY A 1 121 ? 9.406 10.490 -17.449 1.00 83.62 121 GLY A O 1
ATOM 984 N N . ILE A 1 122 ? 7.978 9.143 -18.534 1.00 88.62 122 ILE A N 1
ATOM 985 C CA . ILE A 1 122 ? 6.754 9.870 -18.198 1.00 88.62 122 ILE A CA 1
ATOM 986 C C . ILE A 1 122 ? 6.105 9.206 -16.983 1.00 88.62 122 ILE A C 1
ATOM 988 O O . ILE A 1 122 ? 5.960 7.982 -16.938 1.00 88.62 122 ILE A O 1
ATOM 992 N N . TYR A 1 123 ? 5.705 10.031 -16.015 1.00 90.81 123 TYR A N 1
ATOM 993 C CA . TYR A 1 123 ? 5.105 9.615 -14.751 1.00 90.81 123 TYR A CA 1
ATOM 994 C C . TYR A 1 123 ? 3.673 10.144 -14.659 1.00 90.81 123 TYR A C 1
ATOM 996 O O . TYR A 1 123 ? 3.468 11.357 -14.641 1.00 90.81 123 TYR A O 1
ATOM 1004 N N . HIS A 1 124 ? 2.693 9.247 -14.558 1.00 90.62 124 HIS A N 1
ATOM 1005 C CA . HIS A 1 124 ? 1.288 9.611 -14.359 1.00 90.62 124 HIS A CA 1
ATOM 1006 C C . HIS A 1 124 ? 0.789 9.113 -13.010 1.00 90.62 124 HIS A C 1
ATOM 1008 O O . HIS A 1 124 ? 1.008 7.956 -12.646 1.00 90.62 124 HIS A O 1
ATOM 1014 N N . PHE A 1 125 ? 0.064 9.969 -12.290 1.00 90.69 125 PHE A N 1
ATOM 1015 C CA . PHE A 1 125 ? -0.436 9.660 -10.956 1.00 90.69 125 PHE A CA 1
ATOM 1016 C C . PHE A 1 125 ? -1.956 9.603 -10.927 1.00 90.69 125 PHE A C 1
ATOM 1018 O O . PHE A 1 125 ? -2.654 10.451 -11.483 1.00 90.69 125 PHE A O 1
ATOM 1025 N N . LYS A 1 126 ? -2.475 8.620 -10.196 1.00 91.81 126 LYS A N 1
ATOM 1026 C CA . LYS A 1 126 ? -3.862 8.598 -9.743 1.00 91.81 126 LYS A CA 1
ATOM 1027 C C . LYS A 1 126 ? -3.867 8.541 -8.232 1.00 91.81 126 LYS A C 1
ATOM 1029 O O . LYS A 1 126 ? -3.291 7.628 -7.650 1.00 91.81 126 LYS A O 1
ATOM 1034 N N . TYR A 1 127 ? -4.537 9.490 -7.599 1.00 92.31 127 TYR A N 1
ATOM 1035 C CA . TYR A 1 127 ? -4.718 9.478 -6.159 1.00 92.31 127 TYR A CA 1
ATOM 1036 C C . TYR A 1 127 ? -6.181 9.708 -5.800 1.00 92.31 127 TYR A C 1
ATOM 1038 O O . TYR A 1 127 ? -6.836 10.614 -6.320 1.00 92.31 127 TYR A O 1
ATOM 1046 N N . ALA A 1 128 ? -6.686 8.893 -4.882 1.00 93.12 128 ALA A N 1
ATOM 1047 C CA . ALA A 1 128 ? -8.023 9.029 -4.331 1.00 93.12 128 ALA A CA 1
ATOM 1048 C C . ALA A 1 128 ? -8.016 8.738 -2.836 1.00 93.12 128 ALA A C 1
ATOM 1050 O O . ALA A 1 128 ? -7.200 7.962 -2.332 1.00 93.12 128 ALA A O 1
ATOM 1051 N N . HIS A 1 129 ? -8.963 9.341 -2.125 1.00 94.44 129 HIS A N 1
ATOM 1052 C CA . HIS A 1 129 ? -9.160 9.079 -0.706 1.00 94.44 129 HIS A CA 1
ATOM 1053 C C . HIS A 1 129 ? -10.639 9.063 -0.325 1.00 94.44 129 HIS A C 1
ATOM 1055 O O . HIS A 1 129 ? -11.487 9.626 -1.019 1.00 94.44 129 HIS A O 1
ATOM 1061 N N . CYS A 1 130 ? -10.954 8.389 0.778 1.00 94.56 130 CYS A N 1
ATOM 1062 C CA . CYS A 1 130 ? -12.281 8.404 1.378 1.00 94.56 130 CYS A CA 1
ATOM 1063 C C . CYS A 1 130 ? -12.200 8.307 2.909 1.00 94.56 130 CYS A C 1
ATOM 1065 O O . CYS A 1 130 ? -11.290 7.657 3.434 1.00 94.56 130 CYS A O 1
ATOM 1067 N N . PRO A 1 131 ? -13.163 8.890 3.643 1.00 95.25 131 PRO A N 1
ATOM 1068 C CA . PRO A 1 131 ? -13.238 8.722 5.087 1.00 95.25 131 PRO A CA 1
ATOM 1069 C C . PRO A 1 131 ? -13.548 7.277 5.475 1.00 95.25 131 PRO A C 1
ATOM 1071 O O . PRO A 1 131 ? -14.319 6.589 4.800 1.00 95.25 131 PRO A O 1
ATOM 1074 N N . ILE A 1 132 ? -12.950 6.849 6.584 1.00 96.75 132 ILE A N 1
ATOM 1075 C CA . ILE A 1 132 ? -13.189 5.560 7.227 1.00 96.75 132 ILE A CA 1
ATOM 1076 C C . ILE A 1 132 ? -14.215 5.785 8.338 1.00 96.75 132 ILE A C 1
ATOM 1078 O O . ILE A 1 132 ? -13.937 6.446 9.338 1.00 96.75 132 ILE A O 1
ATOM 1082 N N . ALA A 1 133 ? -15.420 5.256 8.152 1.00 95.69 133 ALA A N 1
ATOM 1083 C CA . ALA A 1 133 ? -16.461 5.247 9.169 1.00 95.69 133 ALA A CA 1
ATOM 1084 C C . ALA A 1 133 ? -16.295 4.053 10.121 1.00 95.69 133 ALA A C 1
ATOM 1086 O O . ALA A 1 133 ? -15.687 3.041 9.781 1.00 95.69 133 ALA A O 1
ATOM 1087 N N . LYS A 1 134 ? -16.925 4.121 11.298 1.00 95.00 134 LYS A N 1
ATOM 1088 C CA . LYS A 1 134 ? -16.794 3.092 12.345 1.00 95.00 134 LYS A CA 1
ATOM 1089 C C . LYS A 1 134 ? -17.145 1.672 11.906 1.00 95.00 134 LYS A C 1
ATOM 1091 O O . LYS A 1 134 ? -16.523 0.713 12.358 1.00 95.00 134 LYS A O 1
ATOM 1096 N N . ALA A 1 135 ? -18.144 1.538 11.040 1.00 9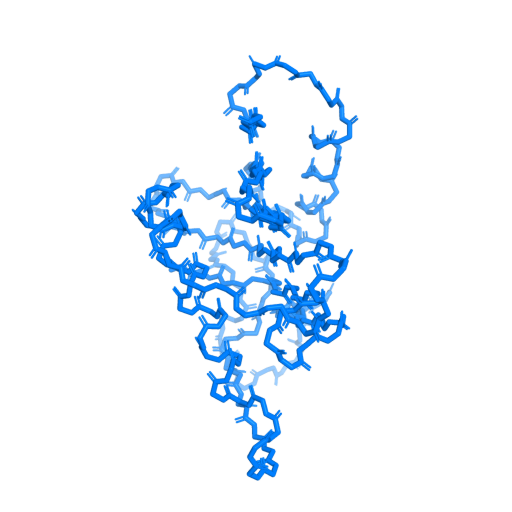5.12 135 ALA A N 1
ATOM 1097 C CA . ALA A 1 135 ? -18.581 0.246 10.528 1.00 95.12 135 ALA A CA 1
ATOM 1098 C C . ALA A 1 135 ? -17.784 -0.228 9.300 1.00 95.12 135 ALA A C 1
ATOM 1100 O O . ALA A 1 135 ? -17.922 -1.394 8.933 1.00 95.12 135 ALA A O 1
ATOM 1101 N N . ASP A 1 136 ? -16.969 0.634 8.681 1.00 96.25 136 ASP A N 1
ATOM 1102 C CA . ASP A 1 136 ? -16.273 0.310 7.437 1.00 96.25 136 ASP A CA 1
ATOM 1103 C C . ASP A 1 136 ? -15.204 -0.769 7.661 1.00 96.25 136 ASP A C 1
ATOM 1105 O O . ASP A 1 136 ? -14.403 -0.706 8.598 1.00 96.25 136 ASP A O 1
ATOM 1109 N N . SER A 1 137 ? -15.169 -1.744 6.753 1.00 96.12 137 SER A N 1
ATOM 1110 C CA . SER A 1 137 ? -14.014 -2.619 6.551 1.00 96.12 137 SER A CA 1
ATOM 1111 C C . SER A 1 137 ? -13.112 -2.069 5.445 1.00 96.12 137 SER A C 1
ATOM 1113 O O . SER A 1 137 ? -13.483 -1.125 4.737 1.00 96.12 137 SER A O 1
ATOM 1115 N N . VAL A 1 138 ? -11.938 -2.677 5.246 1.00 96.44 138 VAL A N 1
ATOM 1116 C CA . VAL A 1 138 ? -11.051 -2.255 4.153 1.00 96.44 138 VAL A CA 1
ATOM 1117 C C . VAL A 1 138 ? -11.720 -2.455 2.791 1.00 96.44 138 VAL A C 1
ATOM 1119 O O . VAL A 1 138 ? -11.613 -1.596 1.922 1.00 96.44 138 VAL A O 1
ATOM 1122 N N . GLU A 1 139 ? -12.495 -3.524 2.614 1.00 96.50 139 GLU A N 1
ATOM 1123 C CA . GLU A 1 139 ? -13.250 -3.811 1.388 1.00 96.50 139 GLU A CA 1
ATOM 1124 C C . GLU A 1 139 ? -14.311 -2.747 1.099 1.00 96.50 139 GLU A C 1
ATOM 1126 O O . GLU A 1 139 ? -14.476 -2.329 -0.048 1.00 96.50 139 GLU A O 1
ATOM 1131 N N . VAL A 1 140 ? -14.997 -2.256 2.137 1.00 96.62 140 VAL A N 1
ATOM 1132 C CA . VAL A 1 140 ? -15.961 -1.157 1.995 1.00 96.62 140 VAL A CA 1
ATOM 1133 C C . VAL A 1 140 ? -15.246 0.112 1.524 1.00 96.62 140 VAL A C 1
ATOM 1135 O O . VAL A 1 140 ? -15.701 0.763 0.581 1.00 96.62 140 VAL A O 1
ATOM 1138 N N . CYS A 1 141 ? -14.101 0.447 2.124 1.00 96.81 141 CYS A N 1
ATOM 1139 C CA . CYS A 1 141 ? -13.290 1.590 1.701 1.00 96.81 141 CYS A CA 1
ATOM 1140 C C . CYS A 1 141 ? -12.753 1.424 0.270 1.00 96.81 141 CYS A C 1
ATOM 1142 O O . CYS A 1 141 ? -12.834 2.365 -0.520 1.00 96.81 141 CYS A O 1
ATOM 1144 N N . ARG A 1 142 ? -12.290 0.228 -0.115 1.00 96.88 142 ARG A N 1
ATOM 1145 C CA . ARG A 1 142 ? -11.890 -0.092 -1.497 1.00 96.88 142 ARG A CA 1
ATOM 1146 C C . ARG A 1 142 ? -13.039 0.116 -2.480 1.00 96.88 142 ARG A C 1
ATOM 1148 O O . ARG A 1 142 ? -12.831 0.725 -3.524 1.00 96.88 142 ARG A O 1
ATOM 1155 N N . GLY A 1 143 ? -14.261 -0.296 -2.134 1.00 96.44 143 GLY A N 1
ATOM 1156 C CA . GLY A 1 143 ? -15.455 -0.047 -2.950 1.00 96.44 143 GLY A CA 1
ATOM 1157 C C . GLY A 1 143 ? -15.767 1.446 -3.127 1.00 96.44 143 GLY A C 1
ATOM 1158 O O . GLY A 1 143 ? -16.098 1.891 -4.232 1.00 96.44 143 GLY A O 1
ATOM 1159 N N . LYS A 1 144 ? -15.595 2.247 -2.065 1.00 95.00 144 LYS A N 1
ATOM 1160 C CA . LYS A 1 144 ? -15.716 3.714 -2.130 1.00 95.00 144 LYS A CA 1
ATOM 1161 C C . LYS A 1 144 ? -14.655 4.312 -3.055 1.00 95.00 144 LYS A C 1
ATOM 1163 O O . LYS A 1 144 ? -15.012 5.073 -3.951 1.00 95.00 144 LYS A O 1
ATOM 1168 N N . ILE A 1 145 ? -13.386 3.929 -2.899 1.00 94.31 145 ILE A N 1
ATOM 1169 C CA . ILE A 1 145 ? -12.290 4.380 -3.770 1.00 94.31 145 ILE A CA 1
ATOM 1170 C C . ILE A 1 145 ? -12.526 3.983 -5.228 1.00 94.31 145 ILE A C 1
ATOM 1172 O O . ILE A 1 145 ? -12.402 4.827 -6.107 1.00 94.31 145 ILE A O 1
ATOM 1176 N N . ALA A 1 146 ? -12.925 2.740 -5.499 1.00 92.81 146 ALA A N 1
ATOM 1177 C CA . ALA A 1 146 ? -13.217 2.281 -6.855 1.00 92.81 146 ALA A CA 1
ATOM 1178 C C . ALA A 1 146 ? -14.341 3.109 -7.494 1.00 92.81 146 ALA A C 1
ATOM 1180 O O . ALA A 1 146 ? -14.228 3.540 -8.638 1.00 92.81 146 ALA A O 1
ATOM 1181 N N . THR A 1 147 ? -15.397 3.411 -6.734 1.00 91.38 147 THR A N 1
ATOM 1182 C CA . THR A 1 147 ? -16.477 4.299 -7.187 1.00 91.38 147 THR A CA 1
ATOM 1183 C C . THR A 1 147 ? -15.959 5.704 -7.500 1.00 91.38 147 THR A C 1
ATOM 1185 O O . THR A 1 147 ? -16.351 6.298 -8.501 1.00 91.38 147 THR A O 1
ATOM 1188 N N . ILE A 1 148 ? -15.074 6.235 -6.656 1.00 89.56 148 ILE A N 1
ATOM 1189 C CA . ILE A 1 148 ? -14.461 7.555 -6.816 1.00 89.56 148 ILE A CA 1
ATOM 1190 C C . ILE A 1 148 ? -13.582 7.605 -8.080 1.00 89.56 148 ILE A C 1
ATOM 1192 O O . ILE A 1 148 ? -13.726 8.525 -8.883 1.00 89.56 148 ILE A O 1
ATOM 1196 N N . LEU A 1 149 ? -12.729 6.600 -8.293 1.00 86.38 149 LEU A N 1
ATOM 1197 C CA . LEU A 1 149 ? -11.840 6.507 -9.455 1.00 86.38 149 LEU A CA 1
ATOM 1198 C C . LEU A 1 149 ? -12.612 6.273 -10.765 1.00 86.38 149 LEU A C 1
ATOM 1200 O O . LEU A 1 149 ? -12.286 6.885 -11.779 1.00 86.38 149 LEU A O 1
ATOM 1204 N N . ASN A 1 150 ? -13.662 5.444 -10.746 1.00 84.06 150 ASN A N 1
ATOM 1205 C CA . ASN A 1 150 ? -14.475 5.137 -11.931 1.00 84.06 150 ASN A CA 1
ATOM 1206 C C . ASN A 1 150 ? -15.373 6.298 -12.371 1.00 84.06 150 ASN A C 1
ATOM 1208 O O . ASN A 1 150 ? -15.713 6.396 -13.546 1.00 84.06 150 ASN A O 1
ATOM 1212 N N . ARG A 1 151 ? -15.781 7.178 -11.446 1.00 74.38 151 ARG A N 1
ATOM 1213 C CA . ARG A 1 151 ? -16.645 8.323 -11.773 1.00 74.38 151 ARG A CA 1
ATOM 1214 C C . ARG A 1 151 ? -15.948 9.390 -12.613 1.00 74.38 151 ARG A C 1
ATOM 1216 O O . ARG A 1 151 ? -16.651 10.223 -13.171 1.00 74.38 151 ARG A O 1
ATOM 1223 N N . GLY A 1 152 ? -14.615 9.374 -12.720 1.00 59.22 152 GLY A N 1
ATOM 1224 C CA . GLY A 1 152 ? -13.855 10.162 -13.700 1.00 59.22 152 GLY A CA 1
ATOM 1225 C C . GLY A 1 152 ? -14.080 11.681 -13.682 1.00 59.22 152 GLY A C 1
ATOM 1226 O O . GLY A 1 152 ? -13.613 12.371 -14.584 1.00 59.22 152 GLY A O 1
ATOM 1227 N N . SER A 1 153 ? -14.788 12.235 -12.695 1.00 42.38 153 SER A N 1
ATOM 1228 C CA . SER A 1 153 ? -15.148 13.648 -12.678 1.00 42.38 153 SER A CA 1
ATOM 1229 C C . SER A 1 153 ? -14.006 14.460 -12.077 1.00 42.38 153 SER A C 1
ATOM 1231 O O . SER A 1 153 ? -13.876 14.569 -10.855 1.00 42.38 153 SER A O 1
ATOM 1233 N N . SER A 1 154 ? -13.172 14.987 -12.972 1.00 42.69 154 SER A N 1
ATOM 1234 C CA . SER A 1 154 ? -12.613 16.342 -12.925 1.00 42.69 154 SER A CA 1
ATOM 1235 C C . SER A 1 154 ? -12.946 17.136 -11.651 1.00 42.69 154 SER A C 1
ATOM 1237 O O . SER A 1 154 ? -14.103 17.484 -11.418 1.00 42.69 154 SER A O 1
ATOM 1239 N N . TRP A 1 155 ? -11.907 17.481 -10.882 1.00 38.47 155 TRP A N 1
ATOM 1240 C CA . TRP A 1 155 ? -11.918 18.566 -9.890 1.00 38.47 155 TRP A CA 1
ATOM 1241 C C . TRP A 1 155 ? -12.911 18.434 -8.716 1.00 38.47 155 TRP A C 1
ATOM 1243 O O . TRP A 1 155 ? -13.495 19.414 -8.258 1.00 38.47 155 TRP A O 1
ATOM 1253 N N . GLY A 1 156 ? -13.067 17.233 -8.154 1.00 41.03 156 GLY A N 1
ATOM 1254 C CA . GLY A 1 156 ? -13.592 17.070 -6.791 1.00 41.03 156 GLY A CA 1
ATOM 1255 C C . GLY A 1 156 ? -12.457 17.001 -5.761 1.00 41.03 156 GLY A C 1
ATOM 1256 O O . GLY A 1 156 ? -11.427 16.402 -6.045 1.00 41.03 156 GLY A O 1
ATOM 1257 N N . LYS A 1 157 ? -12.657 17.509 -4.530 1.00 48.00 157 LYS A N 1
ATOM 1258 C CA . LYS A 1 157 ? -11.690 17.470 -3.392 1.00 48.00 157 LYS A CA 1
ATOM 1259 C C . LYS A 1 157 ? -11.076 16.082 -3.062 1.00 48.00 157 LYS A C 1
ATOM 1261 O O . LYS A 1 157 ? -10.181 15.991 -2.221 1.00 48.00 157 LYS A O 1
ATOM 1266 N N . ASN A 1 158 ? -11.564 15.006 -3.686 1.00 46.38 158 ASN A N 1
ATOM 1267 C CA . ASN A 1 158 ? -11.283 13.609 -3.340 1.00 46.38 158 ASN A CA 1
ATOM 1268 C C . ASN A 1 158 ? -10.527 12.816 -4.420 1.00 46.38 158 ASN A C 1
ATOM 1270 O O . ASN A 1 158 ? -10.208 11.652 -4.182 1.00 46.38 158 ASN A O 1
ATOM 1274 N N . VAL A 1 159 ? -10.241 13.418 -5.581 1.00 52.28 159 VAL A N 1
ATOM 1275 C CA . VAL A 1 159 ? -9.508 12.780 -6.685 1.00 52.28 159 VAL A CA 1
ATOM 1276 C C . VAL A 1 159 ? -8.492 13.753 -7.250 1.00 52.28 159 VAL A C 1
ATOM 1278 O O . VAL A 1 159 ? -8.862 14.810 -7.752 1.00 52.28 159 VAL A O 1
ATOM 1281 N N . TYR A 1 160 ? -7.225 13.358 -7.217 1.00 57.31 160 TYR A N 1
ATOM 1282 C CA . TYR A 1 160 ? -6.151 14.055 -7.907 1.00 57.31 160 TYR A CA 1
ATOM 1283 C C . TYR A 1 160 ? -5.706 13.142 -9.052 1.00 57.31 160 TYR A C 1
ATOM 1285 O O . TYR A 1 160 ? -5.003 12.150 -8.851 1.00 57.31 160 TYR A O 1
ATOM 1293 N N . LEU A 1 161 ? -6.241 13.430 -10.239 1.00 50.28 161 LEU A N 1
ATOM 1294 C CA . LEU A 1 161 ? -5.770 12.899 -11.514 1.00 50.28 161 LEU A CA 1
ATOM 1295 C C . LEU A 1 161 ? -4.936 14.016 -12.126 1.00 50.28 161 LEU A C 1
ATOM 1297 O O . LEU A 1 161 ? -5.496 15.006 -12.593 1.00 50.28 161 LEU A O 1
ATOM 1301 N N . GLU A 1 162 ? -3.618 13.890 -12.066 1.00 48.34 162 GLU A N 1
ATOM 1302 C CA . GLU A 1 162 ? -2.738 14.802 -12.788 1.00 48.34 162 GLU A CA 1
ATOM 1303 C C . GLU A 1 162 ? -2.208 14.079 -14.024 1.00 48.34 162 GLU A C 1
ATOM 1305 O O . GLU A 1 162 ? -1.616 13.001 -13.916 1.00 48.34 162 GLU A O 1
ATOM 1310 N N . ASN A 1 163 ? -2.497 14.673 -15.189 1.00 41.00 163 ASN A N 1
ATOM 1311 C CA . ASN A 1 163 ? -1.908 14.293 -16.471 1.00 41.00 163 ASN A CA 1
ATOM 1312 C C . ASN A 1 163 ? -0.414 14.625 -16.484 1.00 41.00 163 ASN A C 1
ATOM 1314 O O . ASN A 1 163 ? -0.032 15.721 -16.008 1.00 41.00 163 ASN A O 1
#

Mean predicted aligned error: 5.11 Å

Foldseek 3Di:
DFWQKKWKDQFDPPPTDIDGFFDQDDDDPDPDPPQADDQQARQAGGHPDDDDDDDPPPCPVVVVVLVVLVVCCVVVNDVSVLPDDTHGNDLVDKIKIKIWDFDDDPVATKIKIWMWIGHPSDIWIKIFIDGRGRHDYVVNRVVVRVVVVVVPDDDDPGIDGDD

pLDDT: mean 89.7, std 12.74, range [38.47, 98.44]

Secondary structure (DSSP, 8-state):
-EEEEEEEEEETTEEEEEEE-B-SSPPTT-SSTT-BS-TT-TT-BB-S------STTSSHHHHHHHHHHHHHHHHH-HHHHHHS----SSTTS-EEEEEEEE---SS--EEEEEEEEEETTEEEEEEEEEE--TT--HHHHHHHHHHHHHT--TT-TTEEEE-

InterPro domains:
  IPR027417 P-loop containing nucleoside triphosphate hydrolase [G3DSA:3.40.50.300] (1-132)

Solvent-accessible surface area (backbone atoms only — not comparable to full-atom values): 9479 Å² total; per-residue (Å²): 122,46,69,40,31,44,34,35,22,24,36,55,87,28,68,74,43,76,48,76,32,55,45,100,61,87,72,80,88,57,90,63,78,78,48,33,74,45,93,67,20,66,45,27,29,35,65,83,79,83,87,89,83,79,64,89,90,69,43,67,68,56,51,51,49,53,52,50,50,53,53,44,33,75,73,61,35,69,70,46,59,78,73,52,89,78,55,50,62,46,84,91,49,64,22,38,42,37,39,29,36,34,60,79,53,99,89,43,51,43,44,34,40,42,35,40,37,38,46,96,91,44,76,38,44,41,35,37,49,44,77,59,46,51,82,35,32,60,67,54,49,50,53,51,41,50,53,59,65,70,62,68,65,80,88,44,105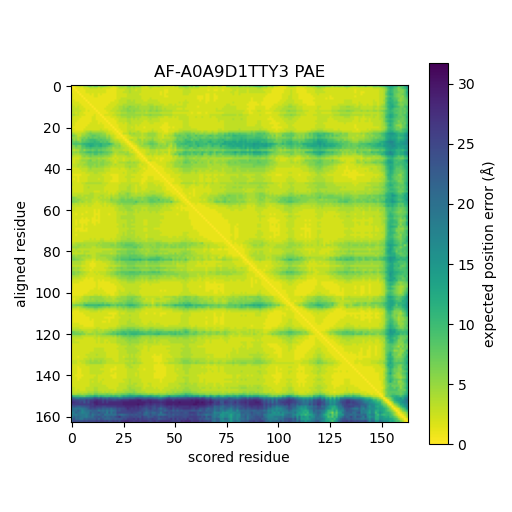,49,49,51,75,52,126

Nearest PDB structures (foldseek):
  5bsz-assembly1_A  TM=5.799E-01  e=2.333E+00  Streptoalloteichus sp. ATCC 53650